Protein AF-A0AA44MUX4-F1 (afdb_monomer_lite)

Structure (mmCIF, N/CA/C/O backbone):
data_AF-A0AA44MUX4-F1
#
_entry.id   AF-A0AA44MUX4-F1
#
loop_
_atom_site.group_PDB
_atom_site.id
_atom_site.type_symbol
_atom_site.label_atom_id
_atom_site.label_alt_id
_atom_site.label_comp_id
_atom_site.label_asym_id
_atom_site.label_entity_id
_atom_site.label_seq_id
_atom_site.pdbx_PDB_ins_code
_atom_site.Cartn_x
_atom_site.Cartn_y
_atom_site.Cartn_z
_atom_site.occupancy
_atom_site.B_iso_or_equiv
_atom_site.auth_seq_id
_atom_site.auth_comp_id
_atom_site.auth_asym_id
_atom_site.auth_atom_id
_atom_site.pdbx_PDB_model_num
ATOM 1 N N . MET A 1 1 ? -2.784 11.203 15.713 1.00 82.75 1 MET A N 1
ATOM 2 C CA . MET A 1 1 ? -1.385 11.185 15.236 1.00 82.75 1 MET A CA 1
ATOM 3 C C . MET A 1 1 ? -1.269 10.086 14.195 1.00 82.75 1 MET A C 1
ATOM 5 O O . MET A 1 1 ? -1.872 9.040 14.427 1.00 82.75 1 MET A O 1
ATOM 9 N N . PRO A 1 2 ? -0.587 10.319 13.064 1.00 91.00 2 PRO A N 1
ATOM 10 C CA . PRO A 1 2 ? -0.332 9.270 12.082 1.00 91.00 2 PRO A CA 1
ATOM 11 C C . PRO A 1 2 ? 0.598 8.200 12.665 1.00 91.00 2 PRO A C 1
ATOM 13 O O . PRO A 1 2 ? 1.468 8.510 13.481 1.00 91.00 2 PRO A O 1
ATOM 16 N N . ILE A 1 3 ? 0.408 6.951 12.241 1.00 97.00 3 ILE A N 1
ATOM 17 C CA . ILE A 1 3 ? 1.362 5.864 12.474 1.00 97.00 3 ILE A CA 1
ATOM 18 C C . ILE A 1 3 ? 2.295 5.845 11.262 1.00 97.00 3 ILE A C 1
ATOM 20 O O . ILE A 1 3 ? 1.831 5.690 10.136 1.00 97.00 3 ILE A O 1
ATOM 24 N N . GLN A 1 4 ? 3.591 6.056 11.490 1.00 97.50 4 GLN A N 1
ATOM 25 C CA . GLN A 1 4 ? 4.609 5.971 10.443 1.00 97.50 4 GLN A CA 1
ATOM 26 C C . GLN A 1 4 ? 5.147 4.544 10.401 1.00 97.50 4 GLN A C 1
ATOM 28 O O . GLN A 1 4 ? 5.636 4.037 11.410 1.00 97.50 4 GLN A O 1
ATOM 33 N N . VAL A 1 5 ? 5.033 3.903 9.241 1.00 98.19 5 VAL A N 1
ATOM 34 C CA . VAL A 1 5 ? 5.480 2.526 9.026 1.00 98.19 5 VAL A CA 1
ATOM 35 C C . VAL A 1 5 ? 6.826 2.568 8.299 1.00 98.19 5 VAL A C 1
ATOM 37 O O . VAL A 1 5 ? 6.920 3.258 7.282 1.00 98.19 5 VAL A O 1
ATOM 40 N 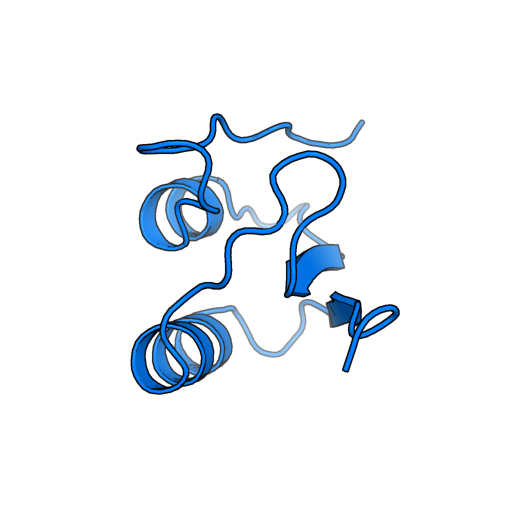N . PRO A 1 6 ? 7.875 1.893 8.808 1.00 98.06 6 PRO A N 1
ATOM 41 C CA . PRO A 1 6 ? 9.161 1.820 8.123 1.00 98.06 6 PRO A CA 1
ATOM 42 C C . PRO A 1 6 ? 9.037 1.221 6.719 1.00 98.06 6 PRO A C 1
ATOM 44 O O . PRO A 1 6 ? 8.203 0.353 6.474 1.00 98.06 6 PRO A O 1
ATOM 47 N N . LEU A 1 7 ? 9.895 1.680 5.810 1.00 98.19 7 LEU A N 1
ATOM 48 C CA . LEU A 1 7 ? 10.028 1.101 4.474 1.00 98.19 7 LEU A CA 1
ATOM 49 C C . LEU A 1 7 ? 10.896 -0.161 4.521 1.00 98.19 7 LEU A C 1
ATOM 51 O O . LEU A 1 7 ? 11.811 -0.252 5.344 1.00 98.19 7 LEU A O 1
ATOM 55 N N . THR A 1 8 ? 10.677 -1.060 3.565 1.00 98.12 8 THR A N 1
ATOM 56 C CA . THR A 1 8 ? 11.531 -2.226 3.304 1.00 98.12 8 THR A CA 1
ATOM 57 C C . THR A 1 8 ? 12.190 -2.025 1.945 1.00 98.12 8 THR A C 1
ATOM 59 O O . THR A 1 8 ? 11.501 -1.774 0.959 1.00 98.12 8 THR A O 1
ATOM 62 N N . ASP A 1 9 ? 13.526 -2.031 1.895 1.00 97.06 9 ASP A N 1
ATOM 63 C CA . ASP A 1 9 ? 14.305 -1.743 0.677 1.00 97.06 9 ASP A CA 1
ATOM 64 C C . ASP A 1 9 ? 13.852 -0.454 -0.037 1.00 97.06 9 ASP A C 1
ATOM 66 O O . ASP A 1 9 ? 13.638 -0.408 -1.249 1.00 97.06 9 ASP A O 1
ATOM 70 N N . HIS A 1 10 ? 13.639 0.608 0.750 1.00 97.19 10 HIS A N 1
ATOM 71 C CA . HIS A 1 10 ? 13.128 1.910 0.300 1.00 97.19 10 HIS A CA 1
ATOM 72 C C . HIS A 1 10 ? 11.732 1.883 -0.349 1.00 97.19 10 HIS A C 1
ATOM 74 O O . HIS A 1 10 ? 11.316 2.884 -0.931 1.00 97.19 10 HIS A O 1
ATOM 80 N N . THR A 1 11 ? 10.988 0.785 -0.232 1.00 97.88 11 THR A N 1
ATOM 81 C CA . THR A 1 11 ? 9.642 0.596 -0.792 1.00 97.88 11 THR A CA 1
ATOM 82 C C . THR A 1 11 ? 8.615 0.440 0.328 1.00 97.88 11 THR A C 1
ATOM 84 O O . THR A 1 11 ? 8.949 0.006 1.432 1.00 97.88 11 THR A O 1
ATOM 87 N N . PHE A 1 12 ? 7.361 0.832 0.077 1.00 98.25 12 PHE A N 1
ATOM 88 C CA . PHE A 1 12 ? 6.284 0.637 1.048 1.00 98.25 12 PHE A CA 1
ATOM 89 C C . PHE A 1 12 ? 6.117 -0.843 1.395 1.00 98.25 12 PHE A C 1
ATOM 91 O O . PHE A 1 12 ? 5.898 -1.682 0.521 1.00 98.25 12 PHE A O 1
ATOM 98 N N . ASP A 1 13 ? 6.160 -1.143 2.691 1.00 98.44 13 ASP A N 1
ATOM 99 C CA . ASP A 1 13 ? 5.863 -2.471 3.206 1.00 98.44 13 ASP A CA 1
ATOM 100 C C . ASP A 1 13 ? 4.358 -2.597 3.477 1.00 98.44 13 ASP A C 1
ATOM 102 O O . ASP A 1 13 ? 3.855 -2.271 4.555 1.00 98.44 13 ASP A O 1
ATOM 106 N N . LEU A 1 14 ? 3.622 -3.059 2.465 1.00 98.50 14 LEU A N 1
ATOM 107 C CA . LEU A 1 14 ? 2.166 -3.205 2.531 1.00 98.50 14 LEU A CA 1
ATOM 108 C C . LEU A 1 14 ? 1.716 -4.188 3.626 1.00 98.50 14 LEU A C 1
ATOM 110 O O . LEU A 1 14 ? 0.644 -4.010 4.208 1.00 98.50 14 LEU A O 1
ATOM 114 N N . TYR A 1 15 ? 2.530 -5.197 3.953 1.00 98.19 15 TYR A N 1
ATOM 115 C CA . TYR A 1 15 ? 2.220 -6.139 5.031 1.00 98.19 15 TYR A CA 1
ATOM 116 C C . TYR A 1 15 ? 2.372 -5.475 6.400 1.00 98.19 15 TYR A C 1
ATOM 118 O O . TYR A 1 15 ? 1.469 -5.578 7.236 1.00 98.19 15 TYR A O 1
ATOM 126 N N . ALA A 1 16 ? 3.472 -4.751 6.619 1.00 98.31 16 ALA A N 1
ATOM 127 C CA . ALA A 1 16 ? 3.680 -3.993 7.847 1.00 98.31 16 ALA A CA 1
ATOM 128 C C . ALA A 1 16 ? 2.615 -2.900 8.015 1.00 98.31 16 ALA A C 1
ATOM 130 O O . ALA A 1 16 ? 2.091 -2.720 9.113 1.00 98.31 16 ALA A O 1
ATOM 131 N N . MET A 1 17 ? 2.227 -2.219 6.932 1.00 98.50 17 MET A N 1
ATOM 132 C CA . MET A 1 17 ? 1.145 -1.232 6.961 1.00 98.50 17 MET A CA 1
ATOM 133 C C . MET A 1 17 ? -0.171 -1.854 7.414 1.00 98.50 17 MET A C 1
ATOM 135 O O . MET A 1 17 ? -0.796 -1.344 8.348 1.00 98.50 17 MET A O 1
ATOM 139 N N . LEU A 1 18 ? -0.560 -2.979 6.809 1.00 98.31 18 LEU A N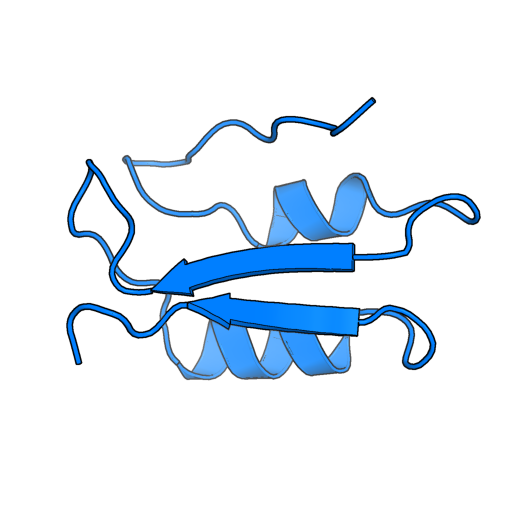 1
ATOM 140 C CA . LEU A 1 18 ? -1.795 -3.676 7.159 1.00 98.31 18 LEU A CA 1
ATOM 141 C C . LEU A 1 18 ? -1.796 -4.127 8.628 1.00 98.31 18 LEU A C 1
ATOM 143 O O . LEU A 1 18 ? -2.807 -3.981 9.312 1.00 98.31 18 LEU A O 1
ATOM 147 N N . ALA A 1 19 ? -0.655 -4.593 9.146 1.00 98.38 19 ALA A N 1
ATOM 148 C CA . ALA A 1 19 ? -0.512 -5.017 10.540 1.00 98.38 19 ALA A CA 1
ATOM 149 C C . ALA A 1 19 ? -0.700 -3.879 11.566 1.00 98.38 19 ALA A C 1
ATOM 151 O O . ALA A 1 19 ? -0.974 -4.148 12.735 1.00 98.38 19 ALA A O 1
ATOM 152 N N . THR A 1 20 ? -0.572 -2.613 11.150 1.00 97.94 20 THR A N 1
ATOM 153 C CA . THR A 1 20 ? -0.812 -1.443 12.019 1.00 97.94 20 THR A CA 1
ATOM 154 C C . THR A 1 20 ? -2.251 -0.925 11.984 1.00 97.94 20 THR A C 1
ATOM 156 O O . THR A 1 20 ? -2.582 0.020 12.708 1.00 97.94 20 THR A O 1
ATOM 159 N N . VAL A 1 21 ? -3.122 -1.514 11.157 1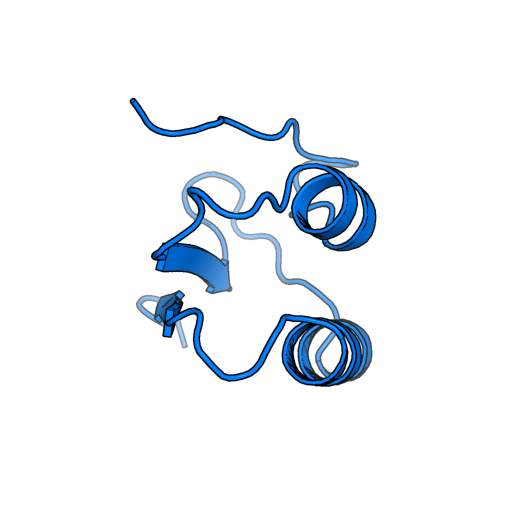.00 98.00 21 VAL A N 1
ATOM 160 C CA . VAL A 1 21 ? -4.530 -1.117 11.067 1.00 98.00 21 VAL A CA 1
ATOM 161 C C . VAL A 1 21 ? -5.255 -1.451 12.372 1.00 98.00 21 VAL A C 1
ATOM 163 O O . VAL A 1 21 ? -5.131 -2.541 12.921 1.00 98.00 21 VAL A O 1
ATOM 166 N N . THR A 1 22 ? -6.033 -0.492 12.874 1.00 97.44 22 THR A N 1
ATOM 167 C CA . THR A 1 22 ? -6.844 -0.629 14.092 1.00 97.44 22 THR A CA 1
ATOM 168 C C . THR A 1 22 ? -8.229 -0.028 13.872 1.00 97.44 22 THR A C 1
ATOM 170 O O . THR A 1 22 ? -8.447 0.705 12.907 1.00 97.44 22 THR A O 1
ATOM 173 N N . ASP A 1 23 ? -9.131 -0.194 14.838 1.00 96.88 23 ASP A N 1
ATOM 174 C CA . ASP A 1 23 ? -10.464 0.433 14.837 1.00 96.88 23 ASP A CA 1
ATOM 175 C C . ASP A 1 23 ? -10.436 1.972 14.811 1.00 96.88 23 ASP A C 1
ATOM 177 O O . ASP A 1 23 ? -11.463 2.619 14.579 1.00 96.88 23 ASP A O 1
ATOM 181 N N . ARG A 1 24 ? -9.271 2.588 15.054 1.00 97.38 24 ARG A N 1
ATOM 182 C CA . ARG A 1 24 ? -9.057 4.042 14.962 1.00 97.38 24 ARG A CA 1
ATOM 183 C C . ARG A 1 24 ? -8.525 4.491 13.600 1.00 97.38 24 ARG A C 1
ATOM 185 O O . ARG A 1 24 ? -8.469 5.696 13.357 1.00 97.38 24 ARG A O 1
ATOM 192 N N . THR A 1 25 ? -8.135 3.570 12.721 1.00 98.25 25 THR A N 1
ATOM 193 C CA . THR A 1 25 ? -7.634 3.898 11.383 1.00 98.25 25 THR A CA 1
ATOM 194 C C . THR A 1 25 ? -8.778 4.434 10.524 1.00 98.25 25 THR A C 1
ATOM 196 O O . THR A 1 25 ? -9.869 3.870 10.488 1.00 98.25 25 THR A O 1
ATOM 199 N N . ARG A 1 26 ? -8.557 5.574 9.866 1.00 97.75 26 ARG A N 1
ATOM 200 C CA . ARG A 1 26 ? -9.563 6.232 9.010 1.00 97.75 26 ARG A CA 1
ATOM 201 C C . ARG A 1 26 ? -9.064 6.514 7.597 1.00 97.75 26 ARG A C 1
ATOM 203 O O . ARG A 1 26 ? -9.879 6.660 6.696 1.00 97.75 26 ARG A O 1
ATOM 210 N N . LEU A 1 27 ? -7.748 6.584 7.421 1.00 98.19 27 LEU A N 1
ATOM 211 C CA . LEU A 1 27 ? -7.094 6.915 6.165 1.00 98.19 27 LEU A CA 1
ATOM 212 C C . LEU A 1 27 ? -5.754 6.185 6.082 1.00 98.19 27 LEU A C 1
ATOM 214 O O . LEU A 1 27 ? -5.017 6.149 7.071 1.00 98.19 27 LEU A O 1
ATOM 218 N N . ILE A 1 28 ? -5.451 5.644 4.907 1.00 98.56 28 ILE A N 1
ATOM 219 C CA . ILE A 1 28 ? -4.151 5.078 4.545 1.00 98.56 28 ILE A CA 1
ATOM 220 C C . ILE A 1 28 ? -3.655 5.809 3.296 1.00 98.56 28 ILE A C 1
ATOM 222 O O . ILE A 1 28 ? -4.406 5.953 2.334 1.00 98.56 28 ILE A O 1
ATOM 226 N N . PHE A 1 29 ? -2.398 6.251 3.315 1.00 98.25 29 PHE A N 1
ATOM 227 C CA . PHE A 1 29 ? -1.716 6.797 2.143 1.00 98.25 29 PHE A CA 1
ATOM 228 C C . PHE A 1 29 ? -0.790 5.748 1.539 1.00 98.25 29 PHE A C 1
ATOM 230 O O . PHE A 1 29 ? 0.002 5.138 2.260 1.00 98.25 29 PHE A O 1
ATOM 237 N N . VAL A 1 30 ? -0.866 5.587 0.222 1.00 97.88 30 VAL A N 1
ATOM 238 C CA . VAL A 1 30 ? 0.089 4.819 -0.576 1.00 97.88 30 VAL A CA 1
ATOM 239 C C . VAL A 1 30 ? 0.606 5.751 -1.665 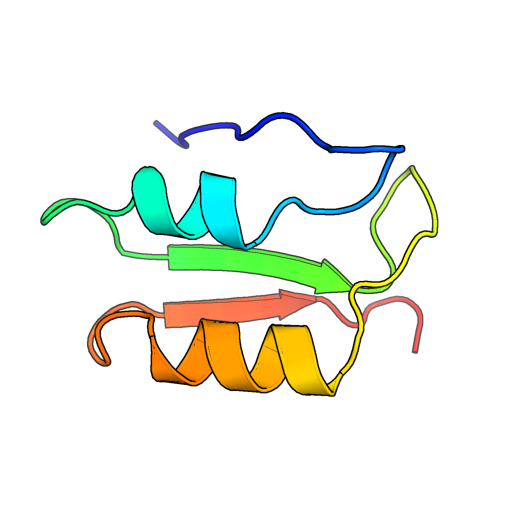1.00 97.88 30 VAL A C 1
ATOM 241 O O . VAL A 1 30 ? -0.125 6.078 -2.591 1.00 97.88 30 VAL A O 1
ATOM 244 N N . CYS A 1 31 ? 1.846 6.218 -1.541 1.00 97.62 31 CYS A N 1
ATOM 245 C CA . CYS A 1 31 ? 2.479 7.040 -2.574 1.00 97.62 31 CYS A CA 1
ATOM 246 C C . CYS A 1 31 ? 3.198 6.113 -3.557 1.00 97.62 31 CYS A C 1
ATOM 248 O O . CYS A 1 31 ? 4.079 5.353 -3.149 1.00 97.62 31 CYS A O 1
ATOM 250 N N . ASN A 1 32 ? 2.767 6.107 -4.819 1.00 96.81 32 ASN A N 1
ATOM 251 C CA . ASN A 1 32 ? 3.189 5.109 -5.797 1.00 96.81 32 ASN A CA 1
ATOM 252 C C . ASN A 1 32 ? 3.235 5.706 -7.218 1.00 96.81 32 ASN A C 1
ATOM 254 O O . ASN A 1 32 ? 2.200 5.728 -7.880 1.00 96.81 32 ASN A O 1
ATOM 258 N N . PRO A 1 33 ? 4.407 6.142 -7.726 1.00 97.50 33 PRO A N 1
ATOM 259 C CA . PRO A 1 33 ? 5.744 6.078 -7.116 1.00 97.50 33 PRO A CA 1
ATOM 260 C C . PRO A 1 33 ? 5.919 6.902 -5.832 1.00 97.50 33 PRO A C 1
ATOM 262 O O . PRO A 1 33 ? 5.388 8.002 -5.718 1.00 97.50 33 PRO A O 1
ATOM 265 N N . ASN A 1 34 ? 6.695 6.383 -4.875 1.00 97.44 34 ASN A N 1
ATOM 266 C CA . ASN A 1 34 ? 6.889 7.016 -3.570 1.00 97.44 34 ASN A CA 1
ATOM 267 C C . ASN A 1 34 ? 7.817 8.240 -3.632 1.00 97.44 34 ASN A C 1
ATOM 269 O O . ASN A 1 34 ? 8.923 8.166 -4.161 1.00 97.44 34 ASN A O 1
ATOM 273 N N . ASN A 1 35 ? 7.448 9.330 -2.965 1.00 96.56 35 ASN A N 1
ATOM 274 C CA . ASN A 1 35 ? 8.359 10.434 -2.660 1.00 96.56 35 ASN A CA 1
ATOM 275 C C . ASN A 1 35 ? 8.941 10.250 -1.239 1.00 96.56 35 ASN A C 1
ATOM 277 O O . ASN A 1 35 ? 8.161 10.119 -0.294 1.00 96.56 35 ASN A O 1
ATOM 281 N N . PRO A 1 36 ? 10.276 10.253 -1.027 1.00 96.44 36 PRO A N 1
ATOM 282 C CA . PRO A 1 36 ? 11.346 10.633 -1.964 1.00 96.44 36 PRO A CA 1
ATOM 283 C C . PRO A 1 36 ? 12.102 9.461 -2.611 1.00 96.44 36 PRO A C 1
ATOM 285 O O . PRO A 1 36 ? 13.127 9.684 -3.250 1.00 96.44 36 PRO A O 1
ATOM 288 N N . THR A 1 37 ? 11.680 8.213 -2.398 1.00 97.38 37 THR A N 1
ATOM 289 C CA . THR A 1 37 ? 12.485 7.034 -2.773 1.00 97.38 37 THR A CA 1
ATOM 290 C C . THR A 1 37 ? 12.311 6.579 -4.221 1.00 97.38 37 THR A C 1
ATOM 292 O O . THR A 1 37 ? 13.071 5.730 -4.681 1.00 97.38 37 THR A O 1
ATOM 295 N N . SER A 1 38 ? 11.333 7.131 -4.938 1.00 96.69 38 SER A N 1
ATOM 296 C CA . SER A 1 38 ? 10.973 6.835 -6.331 1.00 96.69 38 SER A CA 1
ATOM 297 C C . SER A 1 38 ? 10.548 5.387 -6.609 1.00 96.69 38 SER A C 1
ATOM 299 O O . SER A 1 38 ? 10.332 5.024 -7.763 1.00 96.69 38 SER A O 1
ATOM 301 N N . THR A 1 39 ? 10.430 4.543 -5.583 1.00 97.38 39 THR A N 1
ATOM 302 C CA . THR A 1 39 ? 10.060 3.131 -5.727 1.00 97.38 39 THR A CA 1
ATOM 303 C C . THR A 1 39 ? 8.556 2.957 -5.895 1.00 97.38 39 THR A C 1
ATOM 305 O O . THR A 1 39 ? 7.760 3.802 -5.483 1.00 97.38 39 THR A O 1
ATOM 308 N N . VAL A 1 40 ? 8.170 1.830 -6.490 1.00 97.50 40 VAL A N 1
ATOM 309 C CA . VAL A 1 40 ? 6.775 1.410 -6.636 1.00 97.50 40 VAL A CA 1
ATOM 310 C C . VAL A 1 40 ? 6.548 0.083 -5.928 1.00 97.50 40 VAL A C 1
ATOM 312 O O . VAL A 1 40 ? 7.435 -0.773 -5.890 1.00 97.50 40 VAL A O 1
ATOM 315 N N . VAL A 1 41 ? 5.344 -0.114 -5.403 1.00 97.69 41 VAL A N 1
ATOM 316 C CA . VAL A 1 41 ? 4.866 -1.448 -5.028 1.00 97.69 41 VAL A CA 1
ATOM 317 C C . VAL A 1 41 ? 4.376 -2.185 -6.274 1.00 97.69 41 VAL A C 1
ATOM 319 O O . VAL A 1 41 ? 3.912 -1.575 -7.238 1.00 97.69 41 VAL A O 1
ATOM 322 N N . GLY A 1 42 ? 4.465 -3.516 -6.267 1.00 97.25 42 GLY A N 1
ATOM 323 C CA . GLY A 1 42 ? 3.921 -4.322 -7.361 1.00 97.25 42 GLY A CA 1
ATOM 324 C C . GLY A 1 42 ? 2.398 -4.139 -7.483 1.00 97.25 42 GLY A C 1
ATOM 325 O O . GLY A 1 42 ? 1.719 -4.130 -6.454 1.00 97.25 42 GLY A O 1
ATOM 326 N N . PRO A 1 43 ? 1.834 -4.041 -8.702 1.00 96.38 43 PRO A N 1
ATOM 327 C CA . PRO A 1 43 ? 0.409 -3.759 -8.902 1.00 96.38 43 PRO A CA 1
ATOM 328 C C . PRO A 1 43 ? -0.499 -4.832 -8.285 1.00 96.38 43 PRO A C 1
ATOM 330 O O . PRO A 1 43 ? -1.465 -4.502 -7.602 1.00 96.38 43 PRO A O 1
ATOM 333 N N . ASP A 1 44 ? -0.142 -6.112 -8.421 1.00 98.12 44 ASP A N 1
ATOM 334 C CA . ASP A 1 44 ? -0.903 -7.214 -7.815 1.00 98.12 44 ASP A CA 1
ATOM 335 C C . ASP A 1 44 ? -0.824 -7.193 -6.282 1.00 98.12 44 ASP A C 1
ATOM 337 O O . ASP A 1 44 ? -1.790 -7.509 -5.589 1.00 98.12 44 ASP A O 1
ATOM 341 N N . ALA A 1 45 ? 0.326 -6.796 -5.725 1.00 97.94 45 ALA A N 1
ATOM 342 C CA . ALA A 1 45 ? 0.483 -6.649 -4.282 1.00 97.94 45 ALA A CA 1
ATOM 343 C C . ALA A 1 45 ? -0.368 -5.488 -3.748 1.00 97.94 45 ALA A C 1
ATOM 345 O O . ALA A 1 45 ? -0.977 -5.621 -2.686 1.00 97.94 45 ALA A O 1
ATOM 346 N N . LEU A 1 46 ? -0.456 -4.388 -4.503 1.00 98.06 46 LEU A N 1
ATOM 347 C CA . LEU A 1 46 ? -1.313 -3.254 -4.174 1.00 98.06 46 LEU A CA 1
ATOM 348 C C . LEU A 1 46 ? -2.797 -3.630 -4.233 1.00 98.06 46 LEU A C 1
ATOM 350 O O . LEU A 1 46 ? -3.525 -3.335 -3.288 1.00 98.06 46 LEU A O 1
ATOM 354 N N . ALA A 1 47 ? -3.236 -4.337 -5.277 1.00 98.06 47 ALA A N 1
ATOM 355 C CA . ALA A 1 47 ? -4.609 -4.835 -5.379 1.00 98.06 47 ALA A CA 1
ATOM 356 C C . ALA A 1 47 ? -4.975 -5.732 -4.183 1.00 98.06 47 ALA A C 1
ATOM 358 O O . ALA A 1 47 ? -5.971 -5.485 -3.503 1.00 98.06 47 ALA A O 1
ATOM 359 N N . ARG A 1 48 ? -4.111 -6.699 -3.842 1.00 98.44 48 ARG A N 1
ATOM 360 C CA . ARG A 1 48 ? -4.309 -7.575 -2.672 1.00 98.44 48 ARG A CA 1
ATOM 361 C C . ARG A 1 48 ? -4.327 -6.808 -1.350 1.00 98.44 48 ARG A C 1
ATOM 363 O O . ARG A 1 48 ? -5.062 -7.180 -0.440 1.00 98.44 48 ARG A O 1
ATOM 370 N N . PHE A 1 49 ? -3.518 -5.759 -1.222 1.00 98.50 49 PHE A N 1
ATOM 371 C CA . PHE A 1 49 ? -3.537 -4.893 -0.046 1.00 98.50 49 PHE A CA 1
ATOM 372 C C . PHE A 1 49 ? -4.871 -4.151 0.077 1.00 98.50 49 PHE A C 1
ATOM 374 O O . PHE A 1 49 ? -5.471 -4.172 1.148 1.00 98.50 49 PHE A O 1
ATOM 381 N N . VAL A 1 50 ? -5.365 -3.560 -1.014 1.00 98.06 50 VAL A N 1
ATOM 382 C CA . VAL A 1 50 ? -6.662 -2.865 -1.046 1.00 98.06 50 VAL A CA 1
ATOM 383 C C . VAL A 1 50 ? -7.805 -3.810 -0.670 1.00 98.06 50 VAL A C 1
ATOM 385 O O . VAL A 1 50 ? -8.655 -3.438 0.133 1.00 98.06 50 VAL A O 1
ATOM 388 N N . GLU A 1 51 ? -7.798 -5.042 -1.183 1.00 98.25 51 GLU A N 1
ATOM 389 C CA . GLU A 1 51 ? -8.792 -6.070 -0.840 1.00 98.25 51 GLU A CA 1
ATOM 390 C C . GLU A 1 51 ? -8.738 -6.499 0.636 1.00 98.25 51 GLU A C 1
ATOM 392 O O . GLU A 1 51 ? -9.765 -6.851 1.217 1.00 98.25 51 GLU A O 1
ATOM 397 N N . ALA A 1 52 ? -7.552 -6.484 1.250 1.00 98.31 52 ALA A N 1
ATOM 398 C CA . ALA A 1 52 ? -7.360 -6.896 2.639 1.00 98.31 52 ALA A CA 1
ATOM 399 C C . ALA A 1 52 ? -7.682 -5.788 3.659 1.00 98.31 52 ALA A C 1
ATOM 401 O O . ALA A 1 52 ? -7.939 -6.083 4.830 1.00 98.31 52 ALA A O 1
ATOM 402 N N . VAL A 1 53 ? -7.659 -4.517 3.247 1.00 98.31 53 VAL A N 1
ATOM 403 C CA . VAL A 1 53 ? -8.012 -3.387 4.114 1.00 98.31 53 VAL A CA 1
ATOM 404 C C . VAL A 1 53 ? -9.529 -3.377 4.366 1.00 98.31 53 VAL A C 1
ATOM 406 O O . VAL A 1 53 ? -10.316 -3.490 3.427 1.00 98.31 53 VAL A O 1
ATOM 409 N N . PRO A 1 54 ? -9.985 -3.192 5.623 1.00 98.25 54 PRO A N 1
ATOM 410 C CA . PRO A 1 54 ? -11.405 -3.037 5.920 1.00 98.25 54 PRO A CA 1
ATOM 411 C C . PRO A 1 54 ? -12.069 -1.948 5.065 1.00 98.25 54 PRO A C 1
ATOM 413 O O . PRO A 1 54 ? -11.658 -0.792 5.100 1.00 98.25 54 PRO A O 1
ATOM 416 N N . ALA A 1 55 ? -13.158 -2.298 4.374 1.00 97.50 55 ALA A N 1
ATOM 417 C CA . ALA A 1 55 ? -13.803 -1.459 3.353 1.00 97.50 55 ALA A CA 1
ATOM 418 C C . ALA A 1 55 ? -14.297 -0.072 3.824 1.00 97.50 55 ALA A C 1
ATOM 420 O O . ALA A 1 55 ? -14.638 0.776 3.006 1.00 97.50 55 ALA A O 1
ATOM 421 N N . HIS A 1 56 ? -14.367 0.168 5.136 1.00 97.31 56 HIS A N 1
ATOM 422 C CA . HIS A 1 56 ? -14.747 1.463 5.708 1.00 97.31 56 HIS A CA 1
ATOM 423 C C . HIS A 1 56 ? -13.567 2.445 5.840 1.00 97.31 56 HIS A C 1
ATOM 425 O O . HIS A 1 56 ? -13.773 3.598 6.224 1.00 97.31 56 HIS A O 1
ATOM 431 N N . ILE A 1 57 ? -12.335 1.995 5.588 1.00 98.56 57 ILE A N 1
ATOM 432 C CA . ILE A 1 57 ? -11.120 2.809 5.659 1.00 98.56 57 ILE A CA 1
ATOM 433 C C . ILE A 1 57 ? -10.840 3.381 4.272 1.00 98.56 57 ILE A C 1
ATOM 435 O O . ILE A 1 57 ? -10.750 2.643 3.295 1.00 98.56 57 ILE A O 1
ATOM 439 N N . LEU A 1 58 ? -10.664 4.701 4.187 1.00 98.50 58 LEU A N 1
ATOM 440 C CA . LEU A 1 58 ? -10.298 5.345 2.932 1.00 98.50 58 LEU A CA 1
ATOM 441 C C . LEU A 1 58 ? -8.832 5.043 2.595 1.00 98.50 58 LEU A C 1
ATOM 443 O O . LEU A 1 58 ? -7.948 5.221 3.436 1.00 98.50 58 LEU A O 1
ATOM 447 N N . ILE A 1 59 ? -8.573 4.635 1.355 1.00 98.44 59 ILE A N 1
ATOM 448 C CA . ILE A 1 59 ? -7.221 4.474 0.816 1.00 98.44 59 ILE A CA 1
ATOM 449 C C . ILE A 1 59 ? -7.005 5.566 -0.227 1.00 98.44 59 ILE A C 1
ATOM 451 O O . ILE A 1 59 ? -7.749 5.651 -1.202 1.00 98.44 59 ILE A O 1
ATOM 455 N N . ALA A 1 60 ? -5.999 6.406 -0.005 1.00 98.31 60 ALA A N 1
ATOM 456 C CA . ALA A 1 60 ? -5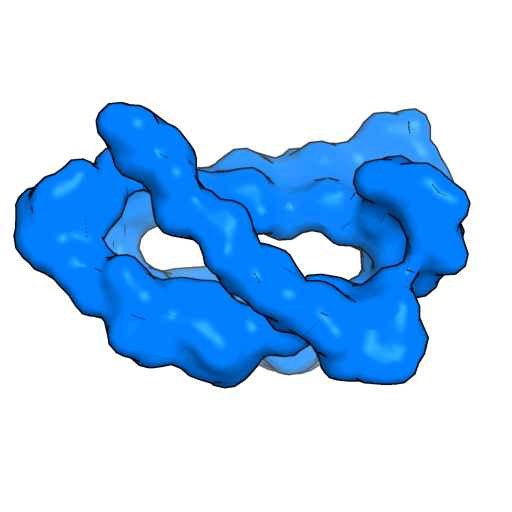.546 7.404 -0.960 1.00 98.31 60 ALA A CA 1
ATOM 457 C C . ALA A 1 60 ? -4.276 6.888 -1.642 1.00 98.31 60 ALA A C 1
ATOM 459 O O . ALA A 1 60 ? -3.226 6.776 -1.002 1.00 98.31 60 ALA A O 1
ATOM 460 N N . ILE A 1 61 ? -4.393 6.560 -2.928 1.00 97.69 61 ILE A N 1
ATOM 461 C CA . ILE A 1 61 ? -3.250 6.249 -3.785 1.00 97.69 61 ILE A CA 1
ATOM 462 C C . ILE A 1 61 ? -2.807 7.568 -4.416 1.00 97.69 61 ILE A C 1
ATOM 464 O O . ILE A 1 61 ? -3.573 8.194 -5.146 1.00 97.69 61 ILE A O 1
ATOM 468 N N . ASP A 1 62 ? -1.609 8.018 -4.064 1.00 97.62 62 ASP A N 1
ATOM 469 C CA . ASP A 1 62 ? -1.007 9.224 -4.618 1.00 97.62 62 ASP A CA 1
ATOM 470 C C . ASP A 1 62 ? -0.145 8.842 -5.826 1.00 97.62 62 ASP A C 1
ATOM 472 O O . ASP A 1 62 ? 0.927 8.247 -5.676 1.00 97.62 62 ASP A O 1
ATOM 476 N N . GLU A 1 63 ? -0.660 9.169 -7.011 1.00 95.25 63 GLU A N 1
ATOM 477 C CA . GLU A 1 63 ? -0.049 8.914 -8.317 1.00 95.25 63 GLU A CA 1
ATOM 478 C C . GLU A 1 63 ? 0.534 10.196 -8.932 1.00 95.25 63 GLU A C 1
ATOM 480 O O . GLU A 1 63 ? 0.537 10.362 -10.149 1.00 95.25 63 GLU A O 1
ATOM 485 N N 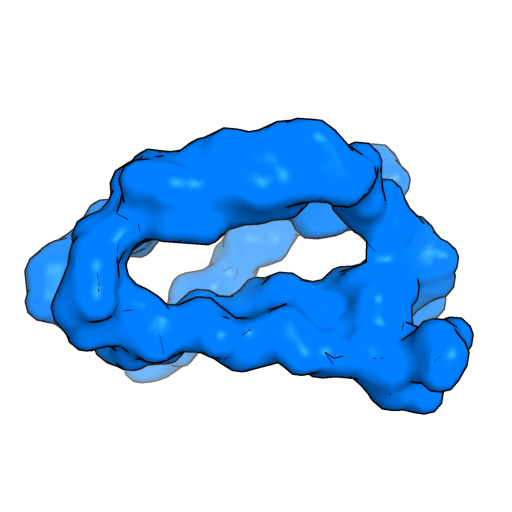. ALA A 1 64 ? 1.051 11.125 -8.118 1.00 94.69 64 ALA A N 1
ATOM 486 C CA . ALA A 1 64 ? 1.621 12.391 -8.601 1.00 94.69 64 ALA A CA 1
ATOM 487 C C . ALA A 1 64 ? 2.745 12.261 -9.660 1.00 94.69 64 ALA A C 1
ATOM 489 O O . ALA A 1 64 ? 3.147 13.270 -10.241 1.00 94.69 64 ALA A O 1
ATOM 490 N N . TYR A 1 65 ? 3.267 11.052 -9.896 1.00 88.75 65 TYR A N 1
ATOM 491 C CA . TYR A 1 65 ? 4.383 10.768 -10.803 1.00 88.75 65 TYR A CA 1
ATOM 492 C C . TYR A 1 65 ? 4.063 9.719 -11.889 1.00 88.75 65 TYR A C 1
ATOM 494 O O . TYR A 1 65 ? 5.003 9.175 -12.475 1.00 88.75 65 TYR A O 1
ATOM 502 N N . VAL A 1 66 ? 2.782 9.413 -12.136 1.00 77.25 66 VAL A N 1
ATOM 503 C CA . VAL A 1 66 ? 2.316 8.499 -13.206 1.00 77.25 66 VAL A CA 1
ATOM 504 C C . VAL A 1 66 ? 1.735 9.280 -14.381 1.00 77.25 66 VAL A C 1
ATOM 506 O O . VAL A 1 66 ? 1.033 10.287 -14.142 1.00 77.25 66 VAL A O 1
#

Secondary structure (DSSP, 8-state):
-PPPPPPBTTB--HHHHHHT--TT--EEEEESSPTTT-----HHHHHHHHHHS-TTSEEEEE-TT-

pLDDT: mean 96.96, std 3.41, range [77.25, 98.56]

Organism: Streptococcus pneumoniae (NCBI:txid1313)

Foldseek 3Di:
DDDDFDADVLADDLVSVLVPDDPPAAEDEDEACDPPSSDGDDPVVVVVSCVSPDPNHYYHYHPVPD

Radius of gyration: 11.4 Å; chains: 1; bounding box: 29×20×28 Å

InterPro domains:
  IPR004839 Aminotransferase, class I/classII, large domain [PF00155] (4-65)
  IPR015421 Pyridoxal phosphate-dependent transferase, major domain [G3DSA:3.40.640.10] (2-66)
  IPR015424 Pyridoxal phosphate-dependent transferase [SSF53383] (2-66)
  IPR050106 Histidinol-phosphate aminotransferase [PTHR43643] (3-66)

Sequence (66 aa):
MPIQVPLTDHTFDLYAMLATVTDRTRLIFVCNPNNPTSTVVGPDALARFVEAVPAHILIAIDEAYV